Protein AF-A0AA35JRS9-F1 (afdb_monomer_lite)

Organism: NCBI:txid74358

Structure (mmCIF, N/CA/C/O backbone):
data_AF-A0AA35JRS9-F1
#
_entry.id   AF-A0AA35JRS9-F1
#
loop_
_atom_site.group_PDB
_atom_site.id
_atom_sit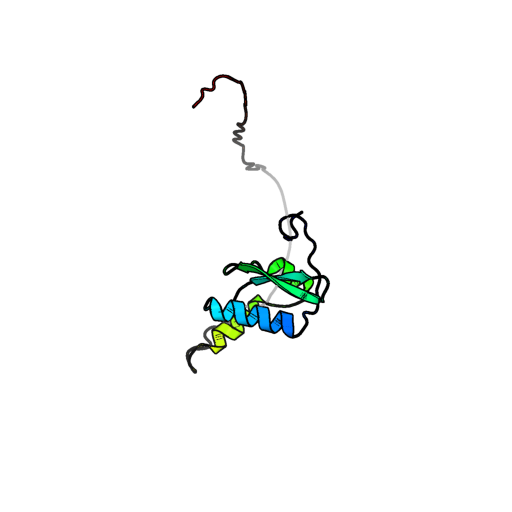e.type_symbol
_atom_site.label_atom_id
_atom_site.label_alt_id
_atom_site.label_comp_id
_atom_site.label_asym_id
_atom_site.label_entity_id
_atom_site.label_seq_id
_atom_site.pdbx_PDB_ins_code
_atom_site.Cartn_x
_atom_site.Cartn_y
_atom_site.Cartn_z
_atom_site.occupancy
_atom_site.B_iso_or_equiv
_atom_site.auth_seq_id
_atom_site.auth_comp_id
_atom_site.auth_asym_id
_atom_site.auth_atom_id
_atom_site.pdbx_PDB_model_num
ATOM 1 N N . MET A 1 1 ? 7.026 3.601 -20.997 1.00 63.78 1 MET A N 1
ATOM 2 C CA . MET A 1 1 ? 6.492 2.254 -20.682 1.00 63.78 1 MET A CA 1
ATOM 3 C C . MET A 1 1 ? 5.774 2.345 -19.337 1.00 63.78 1 MET A C 1
ATOM 5 O O . MET A 1 1 ? 6.240 3.114 -18.509 1.00 63.78 1 MET A O 1
ATOM 9 N N . ARG A 1 2 ? 4.640 1.657 -19.140 1.00 86.12 2 ARG A N 1
ATOM 10 C CA . ARG A 1 2 ? 3.899 1.630 -17.860 1.00 86.12 2 ARG A CA 1
ATOM 11 C C . ARG A 1 2 ? 4.145 0.294 -17.157 1.00 86.12 2 ARG A C 1
ATOM 13 O O . ARG A 1 2 ? 4.170 -0.725 -17.837 1.00 86.12 2 ARG A O 1
ATOM 20 N N . SER A 1 3 ? 4.323 0.303 -15.839 1.00 89.56 3 SER A N 1
ATOM 21 C CA . SER A 1 3 ? 4.646 -0.886 -15.031 1.00 89.56 3 SER A CA 1
ATOM 22 C C . SER A 1 3 ? 3.426 -1.558 -14.387 1.00 89.56 3 SER A C 1
ATOM 24 O O . SER A 1 3 ? 3.583 -2.558 -13.690 1.00 89.56 3 SER A O 1
ATOM 26 N N . ASN A 1 4 ? 2.210 -1.042 -14.599 1.00 90.75 4 ASN A N 1
ATOM 27 C CA . ASN A 1 4 ? 1.012 -1.567 -13.942 1.00 90.75 4 ASN A CA 1
ATOM 28 C C . ASN A 1 4 ? 0.782 -3.048 -14.289 1.00 90.75 4 ASN A C 1
ATOM 30 O O . ASN A 1 4 ? 0.809 -3.442 -15.458 1.00 90.75 4 ASN A O 1
ATOM 34 N N . CYS A 1 5 ? 0.459 -3.859 -13.279 1.00 91.19 5 CYS A N 1
ATOM 35 C CA . CYS A 1 5 ? 0.188 -5.287 -13.468 1.00 91.19 5 CYS A CA 1
ATOM 36 C C . CYS A 1 5 ? -1.021 -5.546 -14.384 1.00 91.19 5 CYS A C 1
ATOM 38 O O . CYS A 1 5 ? -1.013 -6.479 -15.180 1.00 91.19 5 CYS A O 1
ATOM 40 N N . SER A 1 6 ? -2.035 -4.675 -14.343 1.00 90.06 6 SER A N 1
ATOM 41 C CA . SER A 1 6 ? -3.210 -4.741 -15.227 1.00 90.06 6 SER A CA 1
ATOM 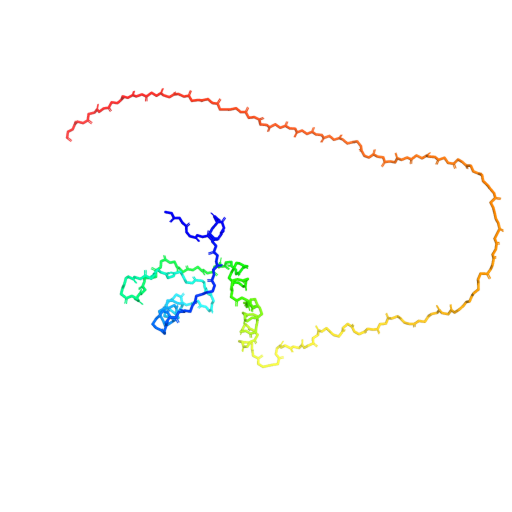42 C C . SER A 1 6 ? -2.880 -4.574 -16.715 1.00 90.06 6 SER A C 1
ATOM 44 O O . SER A 1 6 ? -3.702 -4.901 -17.564 1.00 90.06 6 SER A O 1
ATOM 46 N N . LEU A 1 7 ? -1.684 -4.079 -17.036 1.00 92.12 7 LEU A N 1
ATOM 47 C CA . LEU A 1 7 ? -1.205 -3.848 -18.398 1.00 92.12 7 LEU A CA 1
ATOM 48 C C . LEU A 1 7 ? -0.125 -4.853 -18.813 1.00 92.12 7 LEU A C 1
ATOM 50 O O . LEU A 1 7 ? 0.630 -4.592 -19.748 1.00 92.12 7 LEU A O 1
ATOM 54 N N . GLY A 1 8 ? -0.028 -5.980 -18.103 1.00 91.38 8 GLY A N 1
ATOM 55 C CA . GLY A 1 8 ? 0.973 -7.016 -18.353 1.00 91.38 8 GLY A CA 1
ATOM 56 C C . GLY A 1 8 ? 2.290 -6.821 -17.597 1.00 91.38 8 GLY A C 1
ATOM 57 O O . GLY A 1 8 ? 3.239 -7.559 -17.850 1.00 91.38 8 GLY A O 1
ATOM 58 N N . GLY A 1 9 ? 2.369 -5.861 -16.668 1.00 92.56 9 GLY A N 1
ATOM 59 C CA . GLY A 1 9 ? 3.475 -5.788 -15.712 1.00 92.56 9 GLY A CA 1
ATOM 60 C C . GLY A 1 9 ? 3.520 -7.026 -14.807 1.00 92.56 9 GLY A C 1
ATOM 61 O O . GLY A 1 9 ? 2.484 -7.600 -14.472 1.00 92.56 9 GLY A O 1
ATOM 62 N N . ILE A 1 10 ? 4.720 -7.435 -14.395 1.00 92.19 10 ILE A N 1
ATOM 63 C CA . ILE A 1 10 ? 4.923 -8.589 -13.511 1.00 92.19 10 ILE A CA 1
ATOM 64 C C . ILE A 1 10 ? 5.319 -8.075 -12.127 1.00 92.19 10 ILE A C 1
ATOM 66 O O . ILE A 1 10 ? 6.357 -7.433 -11.973 1.00 92.19 10 ILE A O 1
ATOM 70 N N . GLY A 1 11 ? 4.489 -8.359 -11.123 1.00 92.50 11 GLY A N 1
ATOM 71 C CA . GLY A 1 11 ? 4.784 -8.053 -9.725 1.00 92.50 11 GLY A CA 1
ATOM 72 C C . GLY A 1 11 ? 5.744 -9.075 -9.117 1.00 92.50 11 GLY A C 1
ATOM 73 O O . GLY A 1 11 ? 5.563 -10.279 -9.288 1.00 92.50 11 GLY A O 1
ATOM 74 N N . MET A 1 12 ? 6.746 -8.595 -8.384 1.00 94.00 12 MET A N 1
ATOM 75 C CA . MET A 1 12 ? 7.665 -9.417 -7.595 1.00 94.00 12 MET A CA 1
ATOM 76 C C . MET A 1 12 ? 7.847 -8.792 -6.214 1.00 94.00 12 MET A C 1
ATOM 78 O O . MET A 1 12 ? 7.824 -7.567 -6.082 1.00 94.00 12 MET A O 1
ATOM 82 N N . MET A 1 13 ? 8.055 -9.624 -5.192 1.00 94.44 13 MET A N 1
ATOM 83 C CA . MET A 1 13 ? 8.376 -9.136 -3.853 1.00 94.44 13 MET A CA 1
ATOM 84 C C . MET A 1 13 ? 9.704 -8.372 -3.875 1.00 94.44 13 MET A C 1
ATOM 86 O O . MET A 1 13 ? 10.723 -8.885 -4.336 1.00 94.44 13 MET A O 1
ATOM 90 N N . CYS A 1 14 ? 9.691 -7.156 -3.339 1.00 91.56 14 CYS A N 1
ATOM 91 C CA . CYS A 1 14 ? 10.872 -6.319 -3.180 1.00 91.56 14 CYS A CA 1
ATOM 92 C C . CYS A 1 14 ? 10.935 -5.802 -1.742 1.00 91.56 14 CYS A C 1
ATOM 94 O O . CYS A 1 14 ? 9.932 -5.350 -1.188 1.00 91.56 14 CYS A O 1
ATOM 96 N N . SER A 1 15 ? 12.113 -5.862 -1.124 1.00 91.62 15 SER A N 1
ATOM 97 C CA . SER A 1 15 ? 12.331 -5.279 0.198 1.00 91.62 15 SER A CA 1
ATOM 98 C C . SER A 1 15 ? 12.556 -3.771 0.084 1.00 91.62 15 SER A C 1
ATOM 100 O O . SER A 1 15 ? 13.540 -3.336 -0.513 1.00 91.62 15 SER A O 1
ATOM 102 N N . LEU A 1 16 ? 11.693 -2.970 0.709 1.00 93.06 16 LEU A N 1
ATOM 103 C CA . LEU A 1 16 ? 11.915 -1.529 0.854 1.00 93.06 16 LEU A CA 1
ATOM 104 C C . LEU A 1 16 ? 12.931 -1.236 1.964 1.00 93.06 16 LEU A C 1
ATOM 106 O O . LEU A 1 16 ? 12.888 -1.847 3.037 1.00 93.06 16 LEU A O 1
ATOM 110 N N . SER A 1 17 ? 13.806 -0.255 1.728 1.00 95.44 17 SER A N 1
ATOM 111 C CA . SER A 1 17 ? 14.642 0.320 2.785 1.00 95.44 17 SER A CA 1
ATOM 112 C C . SER A 1 17 ? 13.779 1.064 3.809 1.00 95.44 17 SER A C 1
ATOM 114 O O . SER A 1 17 ? 12.631 1.422 3.533 1.00 95.44 17 SER A O 1
ATOM 116 N N . GLU A 1 18 ? 14.331 1.333 4.993 1.00 96.06 18 GLU A N 1
ATOM 117 C CA . GLU A 1 18 ? 13.597 2.056 6.038 1.00 96.06 18 GLU A CA 1
ATOM 118 C C . GLU A 1 18 ? 13.147 3.444 5.566 1.00 96.06 18 GLU A C 1
ATOM 120 O O . GLU A 1 18 ? 12.012 3.842 5.803 1.00 96.06 18 GLU A O 1
ATOM 125 N N . GLN A 1 19 ? 13.988 4.138 4.793 1.00 96.00 19 GLN A N 1
ATOM 126 C CA . GLN A 1 19 ? 13.635 5.421 4.187 1.00 96.00 19 GLN A CA 1
ATOM 127 C C . GLN A 1 19 ? 12.391 5.310 3.292 1.00 96.00 19 GLN A C 1
ATOM 129 O O . GLN A 1 19 ? 11.504 6.155 3.377 1.00 96.00 19 GLN A O 1
ATOM 134 N N . GLY A 1 20 ? 12.311 4.273 2.450 1.00 96.75 20 GLY A N 1
ATOM 135 C CA . GLY A 1 20 ? 11.161 4.054 1.570 1.00 96.75 20 GLY A CA 1
ATOM 136 C C . GLY A 1 20 ? 9.878 3.752 2.347 1.00 96.75 20 GLY A C 1
ATOM 137 O O . GLY A 1 20 ? 8.824 4.302 2.034 1.00 96.75 20 GLY A O 1
ATOM 138 N N . LYS A 1 21 ? 9.972 2.940 3.409 1.00 97.06 21 LYS A N 1
ATOM 139 C CA . LYS A 1 21 ? 8.832 2.639 4.293 1.00 97.06 21 LYS A CA 1
ATOM 140 C C . LYS A 1 21 ? 8.313 3.891 4.995 1.00 97.06 21 LYS A C 1
ATOM 142 O O . LYS A 1 21 ? 7.115 4.159 4.955 1.00 97.06 21 LYS A O 1
ATOM 147 N N . GLN A 1 22 ? 9.211 4.670 5.600 1.00 97.88 22 GLN A N 1
ATOM 148 C CA . GLN A 1 22 ? 8.846 5.909 6.288 1.00 97.88 22 GLN A CA 1
ATOM 149 C C . GLN A 1 22 ? 8.229 6.922 5.325 1.00 97.88 22 GLN A C 1
ATOM 151 O O . GLN A 1 22 ? 7.236 7.554 5.670 1.00 97.88 22 GLN A O 1
ATOM 156 N N . LEU A 1 23 ? 8.755 7.029 4.100 1.00 97.88 23 LEU A N 1
ATOM 157 C CA . LEU A 1 23 ? 8.177 7.892 3.074 1.00 97.88 23 LEU A CA 1
ATOM 158 C C . LEU A 1 23 ? 6.735 7.483 2.735 1.00 97.88 23 LEU A C 1
ATOM 160 O O . LEU A 1 23 ? 5.858 8.342 2.712 1.00 97.88 23 LEU A O 1
ATOM 164 N N . ALA A 1 24 ? 6.467 6.190 2.529 1.00 97.69 24 ALA A N 1
ATOM 165 C CA . ALA A 1 24 ? 5.112 5.706 2.252 1.00 97.69 24 ALA A CA 1
ATOM 166 C C . ALA A 1 24 ? 4.136 6.002 3.408 1.00 97.69 24 ALA A C 1
ATOM 168 O O . ALA A 1 24 ? 3.040 6.507 3.169 1.00 97.69 24 ALA A O 1
ATOM 169 N N . ILE A 1 25 ? 4.562 5.773 4.657 1.00 97.69 25 ILE A N 1
ATOM 170 C CA . ILE A 1 25 ? 3.770 6.076 5.864 1.00 97.69 25 ILE A CA 1
ATOM 171 C C . ILE A 1 25 ? 3.520 7.588 6.004 1.00 97.69 25 ILE A C 1
ATOM 173 O O . ILE A 1 25 ? 2.435 8.024 6.382 1.00 97.69 25 ILE A O 1
ATOM 177 N N . GLN A 1 26 ? 4.513 8.424 5.701 1.00 98.12 26 GLN A N 1
ATOM 178 C CA . GLN A 1 26 ? 4.348 9.878 5.745 1.00 98.12 26 GLN A CA 1
ATOM 179 C C . GLN A 1 26 ? 3.317 10.357 4.727 1.00 98.12 26 GLN A C 1
ATOM 181 O O . GLN A 1 26 ? 2.475 11.186 5.067 1.00 98.12 26 GLN A O 1
ATOM 186 N N . VAL A 1 27 ? 3.349 9.817 3.507 1.00 98.25 27 VAL A N 1
ATOM 187 C CA . VAL A 1 27 ? 2.359 10.148 2.477 1.00 98.25 27 VAL A CA 1
ATOM 188 C C . VAL A 1 27 ? 0.955 9.751 2.932 1.00 98.25 27 VAL A C 1
ATOM 190 O O . VAL A 1 27 ? 0.058 10.590 2.866 1.00 98.25 27 VAL A O 1
ATOM 193 N N . SER A 1 28 ? 0.758 8.534 3.454 1.00 97.88 28 SER A N 1
ATOM 194 C CA . SER A 1 28 ? -0.565 8.100 3.932 1.00 97.88 28 SER A CA 1
ATOM 195 C C . SER A 1 28 ? -1.091 8.988 5.064 1.00 97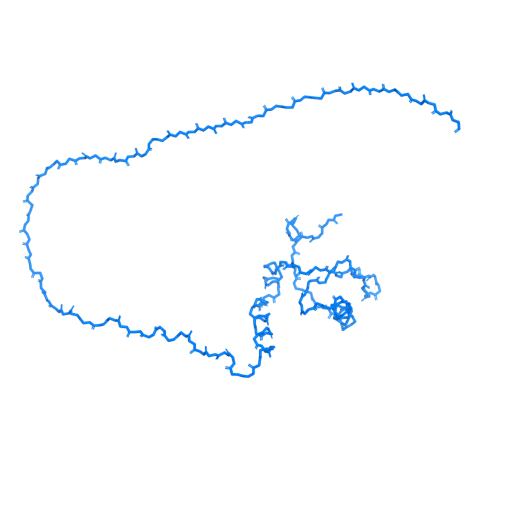.88 28 SER A C 1
ATOM 197 O O . SER A 1 28 ? -2.258 9.379 5.051 1.00 97.88 28 SER A O 1
ATOM 199 N N . ASN A 1 29 ? -0.218 9.388 5.995 1.00 97.44 29 ASN A N 1
ATOM 200 C CA . ASN A 1 29 ? -0.572 10.280 7.100 1.00 97.44 29 ASN A CA 1
ATOM 201 C C . ASN A 1 29 ? -0.947 11.689 6.624 1.00 97.44 29 ASN A C 1
ATOM 203 O O . ASN A 1 29 ? -1.924 12.256 7.107 1.00 97.44 29 ASN A O 1
ATOM 207 N N . ILE A 1 30 ? -0.194 12.257 5.673 1.00 97.81 30 ILE A N 1
ATOM 208 C CA . ILE A 1 30 ? -0.485 13.583 5.101 1.00 97.81 30 ILE A CA 1
ATOM 209 C C . ILE A 1 30 ? -1.843 13.581 4.393 1.00 97.81 30 ILE A C 1
ATOM 211 O O . ILE A 1 30 ? -2.581 14.562 4.474 1.00 97.81 30 ILE A O 1
ATOM 215 N N . LEU A 1 31 ? -2.177 12.482 3.714 1.00 97.31 31 LEU A N 1
ATOM 216 C CA . LEU A 1 31 ? -3.445 12.327 3.004 1.00 97.31 31 LEU A CA 1
ATOM 217 C C . LEU A 1 31 ? -4.616 11.933 3.921 1.00 97.31 31 LEU A C 1
ATOM 219 O O . LEU A 1 31 ? -5.760 11.957 3.473 1.00 97.31 31 LEU A O 1
ATOM 223 N N . GLY A 1 32 ? -4.355 11.591 5.187 1.00 96.88 32 GLY A N 1
ATOM 224 C CA . GLY A 1 32 ? -5.385 11.177 6.142 1.00 96.88 32 GLY A CA 1
ATOM 225 C C . GLY A 1 32 ? -6.035 9.841 5.779 1.00 96.88 32 GLY A C 1
ATOM 226 O O . GLY A 1 32 ? -7.248 9.696 5.905 1.00 96.88 32 GLY A O 1
ATOM 227 N N . MET A 1 33 ? -5.243 8.893 5.274 1.00 95.38 33 MET A N 1
ATOM 228 C CA . MET A 1 33 ? -5.728 7.603 4.786 1.00 95.38 33 MET A CA 1
ATOM 229 C C . MET A 1 33 ? -5.247 6.466 5.682 1.00 95.38 33 MET A C 1
ATOM 231 O O . MET A 1 33 ? -4.042 6.266 5.832 1.00 95.38 33 MET A O 1
ATOM 235 N N . ASP A 1 34 ? -6.184 5.672 6.198 1.00 93.69 34 ASP A N 1
ATOM 236 C CA . ASP A 1 34 ? -5.867 4.503 7.031 1.00 93.69 34 ASP A CA 1
ATOM 237 C C . ASP A 1 34 ? -5.328 3.314 6.211 1.00 93.69 34 ASP A C 1
ATOM 239 O O . ASP A 1 34 ? -4.609 2.460 6.726 1.00 93.69 34 ASP A O 1
ATOM 243 N N . GLY A 1 35 ? -5.650 3.263 4.913 1.00 92.94 35 GLY A N 1
ATOM 244 C CA . GLY A 1 35 ? -5.154 2.263 3.971 1.00 92.94 35 GLY A CA 1
ATOM 245 C C . GLY A 1 35 ? -5.094 2.820 2.549 1.00 92.94 35 GLY A C 1
ATOM 246 O O . GLY A 1 35 ? -6.055 3.419 2.068 1.00 92.94 35 GLY A O 1
ATOM 247 N N . CYS A 1 36 ? -3.951 2.650 1.882 1.00 95.88 36 CYS A N 1
ATOM 248 C CA . CYS A 1 36 ? -3.727 3.093 0.505 1.00 95.88 36 CYS A CA 1
ATOM 249 C C . CYS A 1 36 ? -2.553 2.351 -0.144 1.00 95.88 36 CYS A C 1
ATOM 251 O O . CYS A 1 36 ? -1.703 1.785 0.544 1.00 95.88 36 CYS A O 1
ATOM 253 N N . GLY A 1 37 ? -2.504 2.365 -1.476 1.00 96.12 37 GLY A N 1
ATOM 254 C CA . GLY A 1 37 ? -1.326 1.958 -2.242 1.00 96.12 37 GLY A CA 1
ATOM 255 C C . GLY A 1 37 ? -0.450 3.170 -2.538 1.00 96.12 37 GLY A C 1
ATOM 256 O O . GLY A 1 37 ? -0.961 4.161 -3.054 1.00 96.12 37 GLY A O 1
ATOM 257 N N . ILE A 1 38 ? 0.844 3.099 -2.217 1.00 97.19 38 ILE A N 1
ATOM 258 C CA . ILE A 1 38 ? 1.820 4.150 -2.531 1.00 97.19 38 ILE A CA 1
ATOM 259 C C . ILE A 1 38 ? 2.825 3.612 -3.544 1.00 97.19 38 ILE A C 1
ATOM 261 O O . ILE A 1 38 ? 3.594 2.699 -3.235 1.00 97.19 38 ILE A O 1
ATOM 265 N N . ASP A 1 39 ? 2.858 4.226 -4.723 1.00 95.75 39 ASP A N 1
ATOM 266 C CA . ASP A 1 39 ? 3.791 3.852 -5.779 1.00 95.75 39 ASP A CA 1
ATOM 267 C C . ASP A 1 39 ? 5.065 4.688 -5.654 1.00 95.75 39 ASP A C 1
ATOM 269 O O . ASP A 1 39 ? 5.051 5.921 -5.771 1.00 95.75 39 ASP A O 1
ATOM 273 N N . LEU A 1 40 ? 6.181 3.998 -5.420 1.00 96.38 40 LEU A N 1
ATOM 274 C CA . LEU A 1 40 ? 7.503 4.597 -5.288 1.00 96.38 40 LEU A CA 1
ATOM 275 C C . LEU A 1 40 ? 8.368 4.281 -6.510 1.00 96.38 40 LEU A C 1
ATOM 277 O O . LEU A 1 40 ? 8.474 3.126 -6.926 1.00 96.38 40 LEU A O 1
ATOM 281 N N . LEU A 1 41 ? 9.056 5.295 -7.034 1.00 95.12 41 LEU A N 1
ATOM 282 C CA . LEU A 1 41 ? 10.146 5.112 -7.993 1.00 95.12 41 LEU A CA 1
ATOM 283 C C . LEU A 1 41 ? 11.490 5.231 -7.283 1.00 95.12 41 LEU A C 1
ATOM 285 O O . LEU A 1 41 ? 11.760 6.223 -6.607 1.00 95.12 41 LEU A O 1
ATOM 289 N N . MET A 1 42 ? 12.338 4.222 -7.460 1.00 93.81 42 MET A N 1
ATOM 290 C CA . MET A 1 42 ? 13.705 4.215 -6.947 1.00 93.81 42 MET A CA 1
ATOM 291 C C . MET A 1 42 ? 14.620 5.042 -7.857 1.00 93.81 42 MET A C 1
ATOM 293 O O . MET A 1 42 ? 14.529 4.958 -9.082 1.00 93.81 42 MET A O 1
ATOM 297 N N . LYS A 1 43 ? 15.497 5.834 -7.248 1.00 93.31 43 LYS A N 1
ATOM 298 C CA . LYS A 1 43 ? 16.545 6.614 -7.913 1.00 93.31 43 LYS A CA 1
ATOM 299 C C . LYS A 1 43 ? 17.874 5.861 -7.922 1.00 93.31 43 LYS A C 1
ATOM 301 O O . LYS A 1 43 ? 18.065 4.905 -7.173 1.00 93.31 43 LYS A O 1
ATOM 306 N N . ASP A 1 44 ? 18.823 6.380 -8.696 1.00 94.19 44 ASP A N 1
ATOM 307 C CA . ASP A 1 44 ? 20.189 5.849 -8.791 1.00 94.19 44 ASP A CA 1
ATOM 308 C C . ASP A 1 44 ? 20.960 5.910 -7.459 1.00 94.19 44 ASP A C 1
ATOM 310 O O . ASP A 1 44 ? 21.871 5.120 -7.232 1.00 94.19 44 ASP A O 1
ATOM 314 N N . ASP A 1 45 ? 20.583 6.821 -6.556 1.00 93.06 45 ASP A N 1
ATOM 315 C CA . ASP A 1 45 ? 21.174 6.987 -5.220 1.00 93.06 45 ASP A CA 1
ATOM 316 C C . ASP A 1 45 ? 20.483 6.141 -4.131 1.00 93.06 45 ASP A C 1
ATOM 318 O O . ASP A 1 45 ? 20.683 6.381 -2.939 1.00 93.06 45 ASP A O 1
ATOM 322 N N . CYS A 1 46 ? 19.652 5.170 -4.526 1.00 87.75 46 CYS A N 1
ATOM 323 C CA . CYS A 1 46 ? 18.833 4.335 -3.640 1.00 87.75 46 CYS A CA 1
ATOM 324 C C . CYS A 1 46 ? 17.781 5.101 -2.809 1.00 87.75 46 CYS A C 1
ATOM 326 O O . CYS A 1 46 ? 17.197 4.523 -1.887 1.00 87.75 46 CYS A O 1
ATOM 328 N N . SER A 1 47 ? 17.508 6.373 -3.122 1.00 93.19 47 SER A N 1
ATOM 329 C CA . SER A 1 47 ? 16.377 7.116 -2.553 1.00 93.19 47 SER A CA 1
ATOM 330 C C . SER A 1 47 ? 15.123 6.992 -3.432 1.00 93.19 47 SER A C 1
ATOM 332 O O . SER A 1 47 ? 15.142 6.347 -4.481 1.00 93.19 47 SER A O 1
ATOM 334 N N . PHE A 1 48 ? 14.000 7.579 -3.004 1.00 97.00 48 PHE A N 1
ATOM 335 C CA . PHE A 1 48 ? 12.695 7.375 -3.645 1.00 97.00 48 PHE A CA 1
ATOM 336 C C . PHE A 1 48 ? 12.028 8.685 -4.080 1.00 97.00 48 PHE A C 1
ATOM 338 O O . PHE A 1 48 ? 12.213 9.735 -3.459 1.00 97.00 48 PHE A O 1
ATOM 345 N N . TYR A 1 49 ? 11.224 8.600 -5.140 1.00 96.44 49 TYR A N 1
ATOM 346 C CA . TYR A 1 49 ? 10.163 9.548 -5.477 1.00 96.44 49 TYR A CA 1
ATOM 347 C C . TYR A 1 49 ? 8.801 8.899 -5.234 1.00 96.44 49 TYR A C 1
ATOM 349 O O . TYR A 1 49 ? 8.627 7.713 -5.501 1.00 96.44 49 TYR A O 1
ATOM 357 N N . VAL A 1 50 ? 7.834 9.691 -4.776 1.00 97.12 50 VAL A N 1
ATOM 358 C CA . VAL A 1 50 ? 6.421 9.294 -4.727 1.00 97.12 50 VAL A CA 1
ATOM 359 C C . VAL A 1 50 ? 5.792 9.637 -6.071 1.00 97.12 50 VAL A C 1
ATOM 361 O O . VAL A 1 50 ? 5.944 10.768 -6.538 1.00 97.12 50 VAL A O 1
ATOM 364 N N . CYS A 1 51 ? 5.106 8.684 -6.694 1.00 95.12 51 CYS A N 1
ATOM 365 C CA . CYS A 1 51 ? 4.503 8.878 -8.016 1.00 95.12 51 CYS A CA 1
ATOM 366 C C . CYS A 1 51 ? 2.984 8.852 -7.992 1.00 95.12 51 CYS A C 1
ATOM 368 O O . CYS A 1 51 ? 2.353 9.630 -8.703 1.00 95.12 51 CYS A O 1
ATOM 370 N N . GLU A 1 52 ? 2.408 7.995 -7.159 1.00 95.75 52 GLU A N 1
ATOM 371 C CA . GLU A 1 52 ? 0.966 7.876 -6.994 1.00 95.75 52 GLU A CA 1
ATOM 372 C C . GLU A 1 52 ? 0.648 7.505 -5.543 1.00 95.75 52 GLU A C 1
ATOM 374 O O . GLU A 1 52 ? 1.422 6.809 -4.880 1.00 95.75 52 GLU A O 1
ATOM 379 N N . ALA A 1 53 ? -0.502 7.971 -5.063 1.00 96.81 53 ALA A N 1
ATOM 380 C CA . ALA A 1 53 ? -1.150 7.474 -3.861 1.00 96.81 53 ALA A CA 1
ATOM 381 C C . ALA A 1 53 ? -2.598 7.122 -4.218 1.00 96.81 53 ALA A C 1
ATOM 383 O O . ALA A 1 53 ? -3.342 7.976 -4.704 1.00 96.81 53 ALA A O 1
ATOM 384 N N . ASN A 1 54 ? -2.990 5.868 -4.002 1.00 95.19 54 ASN A N 1
ATOM 385 C CA . ASN A 1 54 ? -4.271 5.335 -4.447 1.00 95.19 54 ASN A CA 1
ATOM 386 C C . ASN A 1 54 ? -5.116 4.835 -3.267 1.00 95.19 54 ASN A C 1
ATOM 388 O O . ASN A 1 54 ? -4.737 3.903 -2.557 1.00 95.19 54 ASN A O 1
ATOM 392 N N . ALA A 1 55 ? -6.288 5.449 -3.087 1.00 93.44 55 ALA A N 1
ATOM 393 C CA . ALA A 1 55 ? -7.267 5.093 -2.055 1.00 93.44 55 ALA A CA 1
ATOM 394 C C . ALA A 1 55 ? -8.008 3.787 -2.326 1.00 93.44 55 ALA A C 1
ATOM 396 O O . ALA A 1 55 ? -8.476 3.134 -1.400 1.00 93.44 55 ALA A O 1
ATOM 397 N N . ASN A 1 56 ? -8.124 3.417 -3.596 1.00 92.31 56 ASN A N 1
ATOM 398 C CA . ASN A 1 56 ? -8.835 2.236 -4.051 1.00 92.31 56 ASN A CA 1
ATOM 399 C C . ASN A 1 56 ? -7.870 1.320 -4.808 1.00 92.31 56 ASN A C 1
ATOM 401 O O . ASN A 1 56 ? -8.037 1.023 -5.993 1.00 92.31 56 ASN A O 1
ATOM 405 N N . VAL A 1 57 ? -6.803 0.935 -4.116 1.00 91.88 57 VAL A N 1
ATOM 406 C CA . VAL A 1 57 ? -5.773 0.055 -4.657 1.00 91.88 57 VAL A CA 1
ATOM 407 C C . VAL A 1 57 ? -6.295 -1.385 -4.760 1.00 91.88 57 VAL A C 1
ATOM 409 O O . VAL A 1 57 ? -6.988 -1.892 -3.880 1.00 91.88 57 VAL A O 1
ATOM 412 N N . GLY A 1 58 ? -5.955 -2.061 -5.857 1.00 91.75 58 GLY A N 1
ATOM 413 C CA . GLY A 1 58 ? -6.221 -3.487 -6.026 1.00 91.75 58 GLY A CA 1
ATOM 414 C C . GLY A 1 58 ? -5.079 -4.337 -5.469 1.00 91.75 58 GLY A C 1
ATOM 415 O O . GLY A 1 58 ? -3.937 -4.183 -5.894 1.00 91.75 58 GLY A O 1
ATOM 416 N N . PHE A 1 59 ? -5.385 -5.282 -4.577 1.00 91.50 59 PHE A N 1
ATOM 417 C CA . PHE A 1 59 ? -4.364 -6.078 -3.879 1.00 91.50 59 PHE A CA 1
ATOM 418 C C . PHE A 1 59 ? -4.043 -7.435 -4.521 1.00 91.50 59 PHE A C 1
ATOM 420 O O . PHE A 1 59 ? -3.015 -8.017 -4.217 1.00 91.50 59 PHE A O 1
ATOM 427 N N . ILE A 1 60 ? -4.839 -7.932 -5.477 1.00 92.50 60 ILE A N 1
ATOM 428 C CA . ILE A 1 60 ? -4.707 -9.309 -6.011 1.00 92.50 60 ILE A CA 1
ATOM 429 C C . ILE A 1 60 ? -3.286 -9.640 -6.498 1.00 92.50 60 ILE A C 1
ATOM 431 O O . ILE A 1 60 ? -2.776 -10.731 -6.245 1.00 92.50 60 ILE A O 1
ATOM 435 N N . ALA A 1 61 ? -2.657 -8.731 -7.246 1.00 93.00 61 ALA A N 1
ATOM 436 C CA . ALA A 1 61 ? -1.298 -8.944 -7.742 1.00 93.00 61 ALA A CA 1
ATOM 437 C C . ALA A 1 61 ? -0.256 -8.830 -6.617 1.00 93.00 61 ALA A C 1
ATOM 439 O O . ALA A 1 61 ? 0.723 -9.573 -6.615 1.00 93.00 61 ALA A O 1
ATOM 440 N N . PHE A 1 62 ? -0.491 -7.937 -5.655 1.00 93.56 62 PHE A N 1
ATOM 441 C CA . PHE A 1 62 ? 0.376 -7.712 -4.504 1.00 93.56 62 PHE A CA 1
ATOM 442 C C . PHE A 1 62 ? 0.358 -8.908 -3.542 1.00 93.56 62 PHE A C 1
ATOM 444 O O . PHE A 1 62 ? 1.419 -9.432 -3.217 1.00 93.56 62 PHE A O 1
ATOM 451 N N . ASP A 1 63 ? -0.826 -9.404 -3.177 1.00 94.62 63 ASP A N 1
ATOM 452 C CA . ASP A 1 63 ? -1.031 -10.575 -2.314 1.00 94.62 63 ASP A CA 1
ATOM 453 C C . ASP A 1 63 ? -0.288 -11.795 -2.851 1.00 94.62 63 ASP A C 1
ATOM 455 O O . ASP A 1 63 ? 0.422 -12.477 -2.117 1.00 94.62 63 ASP A O 1
ATOM 459 N N . LYS A 1 64 ? -0.387 -12.034 -4.165 1.00 93.94 64 LYS A N 1
ATOM 460 C CA . LYS A 1 64 ? 0.317 -13.133 -4.836 1.00 93.94 64 LYS A CA 1
ATOM 461 C C . LYS A 1 64 ? 1.828 -12.930 -4.859 1.00 93.94 64 LYS A C 1
ATOM 463 O O . LYS A 1 64 ? 2.563 -13.880 -4.612 1.00 93.94 64 LYS A O 1
ATOM 468 N N . ALA A 1 65 ? 2.292 -11.720 -5.173 1.00 95.19 65 ALA A N 1
ATOM 469 C CA . ALA A 1 65 ? 3.719 -11.425 -5.265 1.00 95.19 65 ALA A CA 1
ATOM 470 C C . ALA A 1 65 ? 4.414 -11.502 -3.898 1.00 95.19 65 ALA A C 1
ATOM 472 O O . ALA A 1 65 ? 5.538 -11.991 -3.816 1.00 95.19 65 ALA A O 1
ATOM 473 N N . CYS A 1 66 ? 3.743 -11.041 -2.841 1.00 94.19 66 CYS A N 1
ATOM 474 C CA . CYS A 1 66 ? 4.263 -10.983 -1.475 1.00 94.19 66 CYS A CA 1
ATOM 475 C C . CYS A 1 66 ? 3.872 -12.198 -0.617 1.00 94.19 66 CYS A C 1
ATOM 477 O O . CYS A 1 66 ? 4.349 -12.313 0.509 1.00 94.19 66 CYS A O 1
ATOM 479 N N . ASN A 1 67 ? 3.013 -13.087 -1.128 1.00 95.38 67 ASN A N 1
ATOM 480 C CA . ASN A 1 67 ? 2.410 -14.197 -0.389 1.00 95.38 67 ASN A CA 1
ATOM 481 C C . ASN A 1 67 ? 1.777 -13.738 0.942 1.00 95.38 67 ASN A C 1
ATOM 483 O O . ASN A 1 67 ? 2.095 -14.258 2.014 1.00 95.38 67 ASN A O 1
ATOM 487 N N . LEU A 1 68 ? 0.913 -12.722 0.859 1.00 94.44 68 LEU A N 1
ATOM 488 C CA . LEU A 1 68 ? 0.292 -12.050 2.001 1.00 94.44 68 LEU A CA 1
ATOM 489 C C . LEU A 1 68 ? -1.235 -12.031 1.863 1.00 94.44 68 LEU A C 1
ATOM 491 O O . LEU A 1 68 ? -1.747 -11.844 0.765 1.00 94.44 68 LEU A O 1
ATOM 495 N N . ASP A 1 69 ? -1.948 -12.174 2.980 1.00 95.31 69 ASP A N 1
ATOM 496 C CA . ASP A 1 69 ? -3.394 -11.938 3.064 1.00 95.31 69 ASP A CA 1
ATOM 497 C C . ASP A 1 69 ? -3.656 -10.482 3.476 1.00 95.31 69 ASP A C 1
ATOM 499 O O . ASP A 1 69 ? -3.855 -10.171 4.654 1.00 95.31 69 ASP A O 1
ATOM 503 N N . VAL A 1 70 ? -3.590 -9.557 2.512 1.00 95.12 70 VAL A N 1
ATOM 504 C CA . VAL A 1 70 ? -3.794 -8.126 2.799 1.00 95.12 70 VAL A CA 1
ATOM 505 C C . VAL A 1 70 ? -5.234 -7.848 3.217 1.00 95.12 70 VAL A C 1
ATOM 507 O O . VAL A 1 70 ? -5.464 -7.017 4.095 1.00 95.12 70 VAL A O 1
ATOM 510 N N . ALA A 1 71 ? -6.205 -8.561 2.643 1.00 94.12 71 ALA A N 1
ATOM 511 C CA . ALA A 1 71 ? -7.608 -8.418 3.016 1.00 94.12 71 ALA A CA 1
ATOM 512 C C . ALA A 1 71 ? -7.840 -8.777 4.492 1.00 94.12 71 ALA A C 1
ATOM 514 O O . ALA A 1 71 ? -8.492 -8.011 5.205 1.00 94.12 71 ALA A O 1
ATOM 515 N N . GLY A 1 72 ? -7.268 -9.891 4.960 1.00 96.06 72 GLY A N 1
ATOM 516 C CA . GLY A 1 72 ? -7.295 -10.292 6.367 1.00 96.06 72 GLY A CA 1
ATOM 517 C C . GLY A 1 72 ? -6.654 -9.248 7.281 1.00 96.06 72 GLY A C 1
ATOM 518 O O . GLY A 1 72 ? -7.266 -8.842 8.264 1.00 96.06 72 GLY A O 1
ATOM 519 N N . ILE A 1 73 ? -5.484 -8.720 6.908 1.00 95.88 73 ILE A N 1
ATOM 520 C CA . ILE A 1 73 ? -4.790 -7.671 7.679 1.00 95.88 73 ILE A CA 1
ATOM 521 C C . ILE A 1 73 ? -5.642 -6.403 7.806 1.00 95.88 73 ILE A C 1
ATOM 523 O O . ILE A 1 73 ? -5.751 -5.835 8.893 1.00 95.88 73 ILE A O 1
ATOM 527 N N . ILE A 1 74 ? -6.261 -5.953 6.711 1.00 94.88 74 ILE A N 1
ATOM 528 C CA . ILE A 1 74 ? -7.142 -4.778 6.724 1.00 94.88 74 ILE A CA 1
ATOM 529 C C . ILE A 1 74 ? -8.386 -5.052 7.578 1.00 94.88 74 ILE A C 1
ATOM 531 O O . ILE A 1 74 ? -8.803 -4.181 8.342 1.00 94.88 74 ILE A O 1
ATOM 535 N N . ALA A 1 75 ? -8.973 -6.248 7.481 1.00 95.00 75 ALA A N 1
ATOM 536 C CA . ALA A 1 75 ? -10.129 -6.637 8.285 1.00 95.00 75 ALA A CA 1
ATOM 537 C C . ALA A 1 75 ? -9.798 -6.670 9.787 1.00 95.00 75 ALA A C 1
ATOM 539 O O . ALA A 1 75 ? -10.561 -6.127 10.589 1.00 95.00 75 ALA A O 1
ATOM 540 N N . ASP A 1 76 ? -8.650 -7.237 10.160 1.00 95.88 76 ASP A N 1
ATOM 541 C CA . ASP A 1 76 ? -8.157 -7.275 11.538 1.00 95.88 76 ASP A CA 1
ATOM 542 C C . ASP A 1 76 ? -7.882 -5.866 12.070 1.00 95.88 76 ASP A C 1
ATOM 544 O O . ASP A 1 76 ? -8.288 -5.524 13.186 1.00 95.88 76 ASP A O 1
ATOM 548 N N . TYR A 1 77 ? -7.258 -5.013 11.254 1.00 95.44 77 TYR A N 1
ATOM 549 C CA . TYR A 1 77 ? -7.053 -3.609 11.590 1.00 95.44 77 TYR A CA 1
ATOM 550 C C . TYR A 1 77 ? -8.390 -2.895 11.822 1.00 95.44 77 TYR A C 1
ATOM 552 O O . TYR A 1 77 ? -8.590 -2.305 12.884 1.00 95.44 77 TYR A O 1
ATOM 560 N N . ALA A 1 78 ? -9.349 -3.016 10.902 1.00 94.62 78 ALA A N 1
ATOM 561 C CA . ALA A 1 78 ? -10.670 -2.410 11.047 1.00 94.62 78 ALA A CA 1
ATOM 562 C C . ALA A 1 78 ? -11.417 -2.926 12.290 1.00 94.62 78 ALA A C 1
ATOM 564 O O . ALA A 1 78 ? -12.043 -2.145 13.009 1.00 94.62 78 ALA A O 1
ATOM 565 N N . ALA A 1 79 ? -11.319 -4.225 12.588 1.00 93.69 79 ALA A N 1
ATOM 566 C CA . ALA A 1 79 ? -11.889 -4.816 13.795 1.00 93.69 79 ALA A CA 1
ATOM 567 C C . ALA A 1 79 ? -11.241 -4.256 15.071 1.00 93.69 79 ALA A C 1
ATOM 569 O O . ALA A 1 79 ? -11.941 -4.043 16.063 1.00 93.69 79 ALA A O 1
ATOM 570 N N . SER A 1 80 ? -9.936 -3.969 15.041 1.00 93.88 80 SER A N 1
ATOM 571 C CA . SER A 1 80 ? -9.206 -3.385 16.174 1.00 93.88 80 SER A CA 1
ATOM 572 C C . SER A 1 80 ? -9.629 -1.949 16.508 1.00 93.88 80 SER A C 1
ATOM 574 O O . SER A 1 80 ? -9.517 -1.531 17.659 1.00 93.88 80 SER A O 1
ATOM 576 N N . LEU A 1 81 ? -10.170 -1.209 15.532 1.00 93.56 81 LEU A N 1
ATOM 577 C CA . LEU A 1 81 ? -10.699 0.145 15.731 1.00 93.56 81 LEU A CA 1
ATOM 578 C C . LEU A 1 81 ? -12.072 0.156 16.425 1.00 93.56 81 LEU A C 1
ATOM 580 O O . LEU A 1 81 ? -12.559 1.213 16.834 1.00 93.56 81 LEU A O 1
ATOM 584 N N . LEU A 1 82 ? -12.729 -1.002 16.552 1.00 91.56 82 LEU A N 1
ATOM 585 C CA . LEU A 1 82 ? -14.036 -1.094 17.189 1.00 91.56 82 LEU A CA 1
ATOM 586 C C . LEU A 1 82 ? -13.917 -1.020 18.719 1.00 91.56 82 LEU A C 1
ATOM 588 O O . LEU A 1 82 ? -13.033 -1.640 19.310 1.00 91.56 82 LEU A O 1
ATOM 592 N N . PRO A 1 83 ? -14.863 -0.347 19.400 1.00 86.19 83 PRO A N 1
ATOM 593 C CA . PRO A 1 83 ? -14.924 -0.376 20.853 1.00 86.19 83 PRO A CA 1
ATOM 594 C C . PRO A 1 83 ? -15.058 -1.811 21.393 1.00 86.19 83 PRO A C 1
ATOM 596 O O . PRO A 1 83 ? -15.779 -2.628 20.797 1.00 86.19 83 PRO A O 1
ATOM 599 N N . PRO A 1 84 ? -14.449 -2.114 22.555 1.00 80.19 84 PRO A N 1
ATOM 600 C CA . PRO A 1 84 ? -14.606 -3.405 23.214 1.00 80.19 84 PRO A CA 1
ATOM 601 C C . PRO A 1 84 ? -16.086 -3.780 23.381 1.00 80.19 84 PRO A C 1
ATOM 603 O O . PRO A 1 84 ? -16.906 -2.961 23.791 1.00 80.19 84 PRO A O 1
ATOM 606 N N . GLY A 1 85 ? -16.437 -5.030 23.061 1.00 72.12 85 GLY A N 1
ATOM 607 C CA . GLY A 1 85 ? -17.791 -5.569 23.256 1.00 72.12 85 GLY A CA 1
ATOM 608 C C . GLY A 1 85 ? -18.762 -5.411 22.078 1.00 72.12 85 GLY A C 1
ATOM 609 O O . GLY A 1 85 ? -19.901 -5.863 22.181 1.00 72.12 85 GLY A O 1
ATOM 610 N N . ARG A 1 86 ? -18.339 -4.829 20.944 1.00 62.66 86 ARG A N 1
ATOM 611 C CA . ARG A 1 86 ? -19.205 -4.678 19.754 1.00 62.66 86 ARG A CA 1
ATOM 612 C C . ARG A 1 86 ? -19.188 -5.882 18.801 1.00 62.66 86 ARG A C 1
ATOM 614 O O . ARG A 1 86 ? -20.131 -6.067 18.035 1.00 62.66 86 ARG A O 1
ATOM 621 N N . LEU A 1 87 ? -18.177 -6.748 18.893 1.00 60.53 87 LEU A N 1
ATOM 622 C CA . LEU A 1 87 ? -18.143 -8.041 18.203 1.00 60.53 87 LEU A CA 1
ATOM 623 C C . LEU A 1 87 ? -18.908 -9.086 19.021 1.00 60.53 87 LEU A C 1
ATOM 625 O O . LEU A 1 87 ? -18.327 -9.985 19.630 1.00 60.53 87 LEU A O 1
ATOM 629 N N . THR A 1 88 ? -20.237 -8.974 19.068 1.00 59.78 88 THR A N 1
ATOM 630 C CA . THR A 1 88 ? -21.034 -10.119 19.521 1.00 59.78 88 THR A CA 1
ATOM 631 C C . THR A 1 88 ? -20.860 -11.227 18.488 1.00 59.78 88 THR A C 1
ATOM 633 O O . THR A 1 88 ? -21.293 -11.104 17.345 1.00 59.78 88 THR A O 1
ATOM 636 N N . ARG A 1 89 ? -20.176 -12.309 18.874 1.00 61.56 89 ARG A N 1
ATOM 637 C CA . ARG A 1 89 ? -20.136 -13.561 18.115 1.00 61.56 89 ARG A CA 1
ATOM 638 C C . ARG A 1 89 ? -21.577 -14.051 17.952 1.00 61.56 89 ARG A C 1
ATOM 640 O O . ARG A 1 89 ? -22.095 -14.782 18.790 1.00 61.56 89 ARG A O 1
ATOM 647 N N . ARG A 1 90 ? -22.233 -13.663 16.866 1.00 65.69 90 ARG A N 1
ATOM 648 C CA . ARG A 1 90 ? -23.418 -14.342 16.352 1.00 65.69 90 ARG A CA 1
ATOM 649 C C . ARG A 1 90 ? -23.072 -14.881 14.982 1.00 65.69 90 ARG A C 1
ATOM 651 O O . ARG A 1 90 ? -23.173 -14.164 14.003 1.00 65.69 90 ARG A O 1
ATOM 658 N N . MET A 1 91 ? -22.643 -16.139 14.974 1.00 47.91 91 MET A N 1
ATOM 659 C CA . MET A 1 91 ? -23.218 -17.216 14.164 1.00 47.91 91 MET A CA 1
ATOM 660 C C . MET A 1 91 ? -22.686 -18.537 14.725 1.00 47.91 91 MET A C 1
ATOM 662 O O . MET A 1 91 ? -21.653 -19.052 14.314 1.00 47.91 91 MET A O 1
ATOM 666 N N . SER A 1 92 ? -23.396 -19.066 15.723 1.00 53.81 92 SER A N 1
ATOM 667 C CA . SER A 1 92 ? -23.452 -20.512 15.902 1.00 53.81 92 SER A CA 1
ATOM 668 C C . SER A 1 92 ? -24.458 -21.013 14.871 1.00 53.81 92 SER A C 1
ATOM 670 O O . SER A 1 92 ? -25.660 -20.857 15.066 1.00 53.81 92 SER A O 1
ATOM 672 N N . LEU A 1 93 ? -23.977 -21.547 13.752 1.00 56.00 93 LEU A N 1
ATOM 673 C CA . LEU A 1 93 ? -24.774 -22.441 12.913 1.00 56.00 93 LEU A CA 1
ATOM 674 C C . LEU A 1 93 ? -24.433 -23.878 13.323 1.00 56.00 93 LEU A C 1
ATOM 676 O O . LEU A 1 93 ? -23.868 -24.642 12.548 1.00 56.00 93 LEU A O 1
ATOM 680 N N . LEU A 1 94 ? -24.698 -24.231 14.583 1.00 48.22 94 LEU A N 1
ATOM 681 C CA . LEU A 1 94 ? -24.615 -25.618 15.029 1.00 48.22 94 LEU A CA 1
ATOM 682 C C . LEU A 1 94 ? -25.948 -26.327 14.768 1.00 48.22 94 LEU A C 1
ATOM 684 O O . LEU A 1 94 ? -26.971 -26.018 15.370 1.00 48.22 94 LEU A O 1
ATOM 688 N N . SER A 1 95 ? -25.855 -27.309 13.871 1.00 53.38 95 SER A N 1
ATOM 689 C CA . SER A 1 95 ? -26.365 -28.673 14.038 1.00 53.38 95 SER A CA 1
ATOM 690 C C . SER A 1 95 ? -27.846 -28.866 14.371 1.00 53.38 95 SER A C 1
ATOM 692 O O . SER A 1 95 ? -28.192 -28.999 15.540 1.00 53.38 95 SER A O 1
ATOM 694 N N . VAL A 1 96 ? -28.679 -29.102 13.354 1.00 49.38 96 VAL A N 1
ATOM 695 C CA . VAL A 1 96 ? -29.761 -30.100 13.436 1.00 49.38 96 VAL A CA 1
ATOM 696 C C . VAL A 1 96 ? -29.986 -30.683 12.040 1.00 49.38 96 VAL A C 1
ATOM 698 O O . VAL A 1 96 ? -30.428 -29.979 11.143 1.00 49.38 96 VAL A O 1
ATOM 701 N N . VAL A 1 97 ? -29.646 -31.957 11.853 1.00 41.47 97 VAL A N 1
ATOM 702 C CA . VAL A 1 97 ? -30.584 -33.026 11.469 1.00 41.47 97 VAL A CA 1
ATOM 703 C C . VAL A 1 97 ? -29.811 -34.335 11.617 1.00 41.47 97 VAL A C 1
ATOM 705 O O . VAL A 1 97 ? -28.908 -34.660 10.852 1.00 41.47 97 VAL A O 1
ATOM 708 N N . SER A 1 98 ? -30.157 -35.075 12.662 1.00 46.69 98 SER A N 1
ATOM 709 C CA . SER A 1 98 ? -29.936 -36.510 12.740 1.00 46.69 98 SER A CA 1
ATOM 710 C C . SER A 1 98 ? -31.270 -37.140 13.111 1.00 46.69 98 SER A C 1
ATOM 712 O O . SER A 1 98 ? -31.893 -36.706 14.079 1.00 46.69 98 SER A O 1
ATOM 714 N N . THR A 1 99 ? -31.644 -38.157 12.331 1.00 43.62 99 THR A N 1
ATOM 715 C CA . THR A 1 99 ? -32.438 -39.366 12.641 1.00 43.62 99 THR A CA 1
ATOM 716 C C . THR A 1 99 ? -33.652 -39.613 11.738 1.00 43.62 99 THR A C 1
ATOM 718 O O . THR A 1 99 ? -34.673 -38.945 11.837 1.00 43.62 99 THR A O 1
ATOM 721 N N . ALA A 1 100 ? -33.515 -40.630 10.881 1.00 40.41 100 ALA A N 1
ATOM 722 C CA . ALA A 1 100 ? -34.424 -41.775 10.700 1.00 40.41 100 ALA A CA 1
ATOM 723 C C . ALA A 1 100 ? -33.729 -42.713 9.682 1.00 40.41 100 ALA A C 1
ATOM 725 O O . ALA A 1 100 ? -33.464 -42.296 8.563 1.00 40.41 100 ALA A O 1
ATOM 726 N N . SER A 1 101 ? -33.112 -43.816 10.110 1.00 40.62 101 SER A N 1
ATOM 727 C CA . SER A 1 101 ? -33.693 -45.136 10.419 1.00 40.62 101 SER A CA 1
ATOM 728 C C . SER A 1 101 ? -33.559 -46.091 9.223 1.00 40.62 101 SER A C 1
ATOM 730 O O . SER A 1 101 ? -33.939 -45.760 8.106 1.00 40.62 101 SER A O 1
ATOM 732 N N . GLU A 1 102 ? -32.982 -47.260 9.506 1.00 43.19 102 GLU A N 1
ATOM 733 C CA . GLU A 1 102 ? -32.872 -48.483 8.688 1.00 43.19 102 GLU A CA 1
ATOM 734 C C . GLU A 1 102 ? -34.272 -48.892 8.134 1.00 43.19 102 GLU A C 1
ATOM 736 O O . GLU A 1 102 ? -35.278 -48.431 8.672 1.00 43.19 102 GLU A O 1
ATOM 741 N N . THR A 1 103 ? -34.498 -49.701 7.086 1.00 32.16 103 THR A N 1
ATOM 742 C CA . THR A 1 103 ? -33.826 -50.924 6.607 1.00 32.16 103 THR A CA 1
ATOM 743 C C . THR A 1 103 ? -34.460 -51.360 5.255 1.00 32.16 103 THR A C 1
ATOM 745 O O . THR A 1 103 ? -35.642 -51.110 5.028 1.00 32.16 103 THR A O 1
ATOM 748 N N . SER A 1 104 ? -33.723 -52.155 4.460 1.00 35.22 104 SER A N 1
ATOM 749 C CA . SER A 1 104 ? -34.176 -53.219 3.514 1.00 35.22 104 SER A CA 1
ATOM 750 C C . SER A 1 104 ? -34.844 -52.903 2.151 1.00 35.22 104 SER A C 1
ATOM 752 O O . SER A 1 104 ? -35.995 -52.495 2.071 1.00 35.22 104 SER A O 1
ATOM 754 N N . GLU A 1 105 ? -34.128 -53.284 1.081 1.00 42.84 105 GLU A N 1
ATOM 755 C CA . GLU A 1 105 ? -34.617 -53.744 -0.244 1.00 42.84 105 GLU A CA 1
ATOM 756 C C . GLU A 1 105 ? -35.323 -55.124 -0.124 1.00 42.84 105 GLU A C 1
ATOM 758 O O . GLU A 1 105 ? -34.986 -55.861 0.815 1.00 42.84 105 GLU A O 1
ATOM 763 N N . PRO A 1 106 ? -36.260 -55.525 -1.026 1.00 44.00 106 PRO A N 1
ATOM 764 C CA . PRO A 1 106 ? -35.852 -56.268 -2.241 1.00 44.00 106 PRO A CA 1
ATOM 765 C C . PRO A 1 106 ? -36.736 -56.160 -3.527 1.00 44.00 106 PRO A C 1
ATOM 767 O O . PRO A 1 106 ? -37.956 -56.067 -3.470 1.00 44.00 106 PRO A O 1
ATOM 770 N N . GLU A 1 107 ? -36.041 -56.317 -4.667 1.00 33.78 107 GLU A N 1
ATOM 771 C CA . GLU A 1 107 ? -36.321 -57.049 -5.937 1.00 33.78 107 GLU A CA 1
ATOM 772 C C . GLU A 1 107 ? -37.422 -56.703 -6.987 1.00 33.78 107 GLU A C 1
ATOM 774 O O . GLU A 1 107 ? -38.616 -56.767 -6.725 1.00 33.78 107 GLU A O 1
ATOM 779 N N . LEU A 1 108 ? -36.919 -56.552 -8.241 1.00 32.25 108 LEU A N 1
ATOM 780 C CA . LEU A 1 108 ? -37.301 -57.148 -9.558 1.00 32.25 108 LEU A CA 1
ATOM 781 C C . LEU A 1 108 ? -38.740 -56.955 -10.114 1.00 32.25 108 LEU A C 1
ATOM 783 O O . LEU A 1 108 ? -39.711 -57.301 -9.462 1.00 32.25 108 LEU A O 1
ATOM 787 N N . GLY A 1 109 ? -39.023 -56.521 -11.355 1.00 30.91 109 GLY A N 1
ATOM 788 C CA . GLY A 1 109 ? -38.275 -56.343 -12.613 1.00 30.91 109 GLY A CA 1
ATOM 789 C C . GLY A 1 109 ? -39.145 -55.627 -13.699 1.00 30.91 109 GLY A C 1
ATOM 790 O O . GLY A 1 109 ? -40.189 -55.075 -13.356 1.00 30.91 109 GLY A O 1
ATOM 791 N N . PRO A 1 110 ? -38.731 -55.586 -14.990 1.00 48.78 110 PRO A N 1
ATOM 792 C CA . PRO A 1 110 ? -39.236 -54.681 -16.060 1.00 48.78 110 PRO A CA 1
ATOM 793 C C . PRO A 1 110 ? -40.383 -55.325 -16.902 1.00 48.78 110 PRO A C 1
ATOM 795 O O . PRO A 1 110 ? -40.547 -56.540 -16.767 1.00 48.78 110 PRO A O 1
ATOM 798 N N . PRO A 1 111 ? -41.169 -54.630 -17.786 1.00 45.06 111 PRO A N 1
ATOM 799 C CA . PRO A 1 111 ? -40.645 -53.931 -18.980 1.00 45.06 111 PRO A CA 1
ATOM 800 C C . PRO A 1 111 ? -41.457 -52.754 -19.603 1.00 45.06 111 PRO A C 1
ATOM 802 O O . PRO A 1 111 ? -42.612 -52.493 -19.298 1.00 45.06 111 PRO A O 1
ATOM 805 N N . ALA A 1 112 ? -40.802 -52.144 -20.601 1.00 34.59 112 ALA A N 1
ATOM 806 C CA . ALA A 1 112 ? -41.338 -51.635 -21.873 1.00 34.59 112 ALA A CA 1
ATOM 807 C C . ALA A 1 112 ? -42.120 -50.298 -21.962 1.00 34.59 112 ALA A C 1
ATOM 809 O O . ALA A 1 112 ? -43.331 -50.223 -21.800 1.00 34.59 112 ALA A O 1
ATOM 810 N N . SER A 1 113 ? -41.406 -49.351 -22.585 1.00 35.97 113 SER A N 1
ATOM 811 C CA . SER A 1 113 ? -41.798 -48.584 -23.783 1.00 35.97 113 SER A CA 1
ATOM 812 C C . SER A 1 113 ? -42.293 -47.148 -23.612 1.00 35.97 113 SER A C 1
ATOM 814 O O . SER A 1 113 ? -43.111 -46.856 -22.751 1.00 35.97 113 SER A O 1
ATOM 816 N N . ALA A 1 114 ? -41.819 -46.331 -24.566 1.00 36.09 114 ALA A N 1
ATOM 817 C CA . ALA A 1 114 ? -42.291 -45.006 -24.968 1.00 36.09 114 ALA A CA 1
ATOM 818 C C . ALA A 1 114 ? -42.092 -43.897 -23.914 1.00 36.09 114 ALA A C 1
ATOM 820 O O . ALA A 1 114 ? -42.466 -44.036 -22.765 1.00 36.09 114 ALA A O 1
ATOM 821 N N . THR A 1 115 ? -41.502 -42.740 -24.192 1.00 41.25 115 THR A N 1
ATOM 822 C CA . THR A 1 115 ? -41.192 -42.057 -25.449 1.00 41.25 115 THR A CA 1
ATOM 823 C C . THR A 1 115 ? -40.266 -40.896 -25.082 1.00 41.25 115 THR A C 1
ATOM 825 O O . THR A 1 115 ? -40.402 -40.296 -24.017 1.00 41.25 115 THR A O 1
ATOM 828 N N . VAL A 1 116 ? -39.331 -40.606 -25.981 1.00 41.41 116 VAL A N 1
ATOM 829 C CA . VAL A 1 116 ? -38.652 -39.313 -26.144 1.00 41.41 116 VAL A CA 1
ATOM 830 C C . VAL A 1 116 ? -39.689 -38.172 -26.077 1.00 41.41 116 VAL A C 1
ATOM 832 O O . VAL A 1 116 ? -40.827 -38.360 -26.484 1.00 41.41 116 VAL A O 1
ATOM 835 N N . ASP A 1 117 ? -39.412 -37.030 -25.451 1.00 36.22 117 ASP A N 1
ATOM 836 C CA . ASP A 1 117 ? -38.811 -35.938 -26.204 1.00 36.22 117 ASP A CA 1
ATOM 837 C C . ASP A 1 117 ? -38.096 -34.883 -25.354 1.00 36.22 117 ASP A C 1
ATOM 839 O O . ASP A 1 117 ? -38.448 -34.516 -24.234 1.00 36.22 117 ASP A O 1
ATOM 843 N N . ASN A 1 118 ? -37.047 -34.413 -26.008 1.00 42.72 118 ASN A N 1
ATOM 844 C CA . ASN A 1 118 ? -35.997 -33.500 -25.635 1.00 42.72 118 ASN A CA 1
ATOM 845 C C . ASN A 1 118 ? -36.462 -32.046 -25.840 1.00 42.72 118 ASN A C 1
ATOM 847 O O . ASN A 1 118 ? -36.609 -31.599 -26.975 1.00 42.72 118 ASN A O 1
ATOM 851 N N . MET A 1 119 ? -36.652 -31.284 -24.760 1.00 42.41 119 MET A N 1
ATOM 852 C CA . MET A 1 119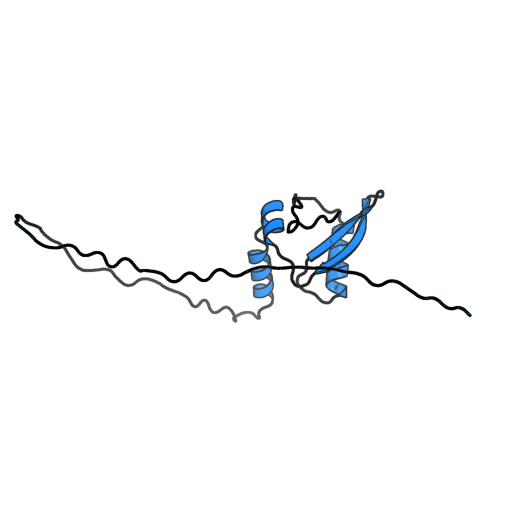 ? -36.859 -29.833 -24.847 1.00 42.41 119 MET A CA 1
ATOM 853 C C . MET A 1 119 ? -35.502 -29.134 -24.988 1.00 42.41 119 MET A C 1
ATOM 855 O O . MET A 1 119 ? -34.917 -28.656 -24.019 1.00 42.41 119 MET A O 1
ATOM 859 N N . SER A 1 120 ? -34.984 -29.109 -26.216 1.00 48.88 120 SER A N 1
ATOM 860 C CA . SER A 1 120 ? -33.865 -28.246 -26.598 1.00 48.88 120 SER A CA 1
ATOM 861 C C . SER A 1 120 ? -34.381 -26.857 -26.959 1.00 48.88 120 SER A C 1
ATOM 863 O O . SER A 1 120 ? -35.216 -26.693 -27.848 1.00 48.88 120 SER A O 1
ATOM 865 N N . ALA A 1 121 ? -33.861 -25.856 -26.255 1.00 46.12 121 ALA A N 1
ATOM 866 C CA . ALA A 1 121 ? -34.081 -24.447 -26.524 1.00 46.12 121 ALA A CA 1
ATOM 867 C C . ALA A 1 121 ? -33.569 -24.067 -27.927 1.00 46.12 121 ALA A C 1
ATOM 869 O O . ALA A 1 121 ? -32.412 -24.311 -28.259 1.00 46.12 121 ALA A O 1
ATOM 870 N N . SER A 1 122 ? -34.437 -23.441 -28.722 1.00 40.03 122 SER A N 1
ATOM 871 C CA . SER A 1 122 ? -34.095 -22.705 -29.949 1.00 40.03 122 SER A CA 1
ATOM 872 C C . SER A 1 122 ? -34.311 -21.217 -29.639 1.00 40.03 122 SER A C 1
ATOM 874 O O . SER A 1 122 ? -35.390 -20.841 -29.195 1.00 40.03 122 SER A O 1
ATOM 876 N N . SER A 1 123 ? -33.240 -20.429 -29.522 1.00 47.69 123 SER A N 1
ATOM 877 C CA . SER A 1 123 ? -32.631 -19.581 -30.565 1.00 47.69 123 SER A CA 1
ATOM 878 C C . SER A 1 123 ? -33.283 -18.202 -30.699 1.00 47.69 123 SER A C 1
ATOM 880 O O . SER A 1 123 ? -34.398 -18.091 -31.188 1.00 47.69 123 SER A O 1
ATOM 882 N N . SER A 1 124 ? -32.511 -17.150 -30.412 1.00 43.25 124 SER A N 1
ATOM 883 C CA . SER A 1 124 ? -32.452 -15.973 -31.290 1.00 43.25 124 SER A CA 1
ATOM 884 C C . SER A 1 124 ? -31.181 -15.161 -31.024 1.00 43.25 124 SER A C 1
ATOM 886 O O . SER A 1 124 ? -31.049 -14.463 -30.021 1.00 43.25 124 SER A O 1
ATOM 888 N N . SER A 1 125 ? -30.254 -15.304 -31.961 1.00 47.94 125 SER A N 1
ATOM 889 C CA . SER A 1 125 ? -29.116 -14.449 -32.278 1.00 47.94 125 SER A CA 1
ATOM 890 C C . SER A 1 125 ? -29.559 -13.068 -32.770 1.00 47.94 125 SER A C 1
ATOM 892 O O . SER A 1 125 ? -30.458 -13.005 -33.608 1.00 47.94 125 SER A O 1
ATOM 894 N N . VAL A 1 126 ? -28.858 -12.006 -32.362 1.00 50.34 126 VAL A N 1
ATOM 895 C CA . VAL A 1 126 ? -28.694 -10.782 -33.166 1.00 50.34 126 VAL A CA 1
ATOM 896 C C . VAL A 1 126 ? -27.265 -10.249 -32.996 1.00 50.34 126 VAL A C 1
ATOM 898 O O . VAL A 1 126 ? -26.892 -9.738 -31.945 1.00 50.34 126 VAL A O 1
ATOM 901 N N . ASP A 1 127 ? -26.469 -10.440 -34.046 1.00 42.59 127 ASP A N 1
ATOM 902 C CA . ASP A 1 127 ? -25.224 -9.732 -34.362 1.00 42.59 127 ASP A CA 1
ATOM 903 C C . ASP A 1 127 ? -25.549 -8.313 -34.849 1.00 42.59 127 ASP A C 1
ATOM 905 O O . ASP A 1 127 ? -26.519 -8.159 -35.595 1.00 42.59 127 ASP A O 1
ATOM 909 N N . SER A 1 128 ? -24.731 -7.308 -34.509 1.00 45.25 128 SER A N 1
ATOM 910 C CA . SER A 1 128 ? -24.520 -6.100 -35.336 1.00 45.25 128 SER A CA 1
ATOM 911 C C . SER A 1 128 ? -23.365 -5.226 -34.823 1.00 45.25 128 SER A C 1
ATOM 913 O O . SER A 1 128 ? -23.484 -4.573 -33.791 1.00 45.25 128 SER A O 1
ATOM 915 N N . ASP A 1 129 ? -22.293 -5.182 -35.609 1.00 39.41 129 ASP A N 1
ATOM 916 C CA . ASP A 1 129 ? -21.351 -4.071 -35.854 1.00 39.41 129 ASP A CA 1
ATOM 917 C C . ASP A 1 129 ? -20.650 -4.418 -37.198 1.00 39.41 129 ASP A C 1
ATOM 919 O O . ASP A 1 129 ? -20.737 -5.590 -37.593 1.00 39.41 129 ASP A O 1
ATOM 923 N N . PRO A 1 130 ? -19.904 -3.546 -37.914 1.00 58.12 130 PRO A N 1
ATOM 924 C CA . PRO A 1 130 ? -19.615 -2.111 -37.737 1.00 58.12 130 PRO A CA 1
ATOM 925 C C . PRO A 1 130 ? -19.738 -1.298 -39.060 1.00 58.12 130 PRO A C 1
ATOM 927 O O . PRO A 1 130 ? -19.992 -1.878 -40.107 1.00 58.12 130 PRO A O 1
ATOM 930 N N . GLU A 1 131 ? -19.475 0.022 -39.064 1.00 37.91 131 GLU A N 1
ATOM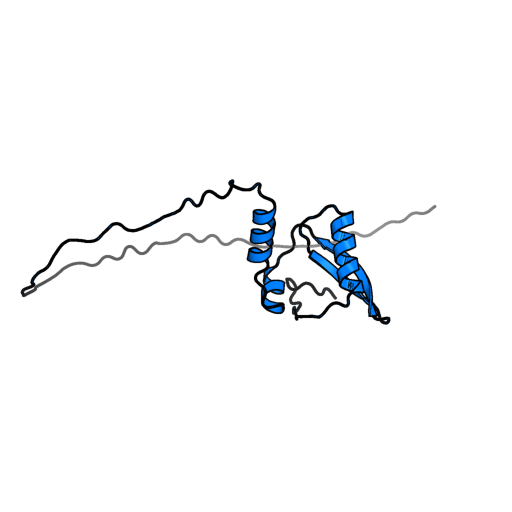 931 C CA . GLU A 1 131 ? -18.662 0.651 -40.135 1.00 37.91 131 GLU A CA 1
ATOM 932 C C . GLU A 1 131 ? -18.213 2.103 -39.856 1.00 37.91 131 GLU A C 1
ATOM 934 O O . GLU A 1 131 ? -18.963 2.987 -39.447 1.00 37.91 131 GLU A O 1
ATOM 939 N N . THR A 1 132 ? -16.928 2.307 -40.135 1.00 39.97 132 THR A N 1
ATOM 940 C CA . THR A 1 132 ? -16.125 3.533 -40.250 1.00 39.97 132 THR A CA 1
ATOM 941 C C . THR A 1 132 ? -16.336 4.251 -41.590 1.00 39.97 132 THR A C 1
ATOM 943 O O . THR A 1 132 ? -16.623 3.568 -42.562 1.00 39.97 132 THR A O 1
ATOM 946 N N . THR A 1 133 ? -16.039 5.559 -41.705 1.00 37.44 133 THR A N 1
ATOM 947 C CA . THR A 1 133 ? -15.233 6.152 -42.812 1.00 37.44 133 THR A CA 1
ATOM 948 C C . THR A 1 133 ? -14.861 7.621 -42.526 1.00 37.44 133 THR A C 1
ATOM 950 O O . THR A 1 133 ? -15.666 8.416 -42.051 1.00 37.44 133 THR A O 1
ATOM 953 N N . GLU A 1 134 ? -13.605 7.943 -42.836 1.00 47.59 134 GLU A N 1
ATOM 954 C CA . GLU A 1 134 ? -12.884 9.217 -42.737 1.00 47.59 134 GLU A CA 1
ATOM 955 C C . GLU A 1 134 ? -13.181 10.208 -43.890 1.00 47.59 134 GLU A C 1
ATOM 957 O O . GLU A 1 134 ? -13.529 9.773 -44.987 1.00 47.59 134 GLU A O 1
ATOM 962 N N . ARG A 1 135 ? -12.912 11.517 -43.696 1.00 41.31 135 ARG A N 1
ATOM 963 C CA . ARG A 1 135 ? -11.929 12.335 -44.470 1.00 41.31 135 ARG A CA 1
ATOM 964 C C . ARG A 1 135 ? -12.102 13.859 -44.294 1.00 41.31 135 ARG A C 1
ATOM 966 O O . ARG A 1 135 ? -13.138 14.421 -44.617 1.00 41.31 135 ARG A O 1
ATOM 973 N N . GLU A 1 136 ? -11.010 14.473 -43.823 1.00 41.94 136 GLU A N 1
ATOM 974 C CA . GLU A 1 136 ? -10.277 15.621 -44.398 1.00 41.94 136 GLU A CA 1
ATOM 975 C C . GLU A 1 136 ? -11.010 16.940 -44.729 1.00 41.94 136 GLU A C 1
ATOM 977 O O . GLU A 1 136 ? -11.858 16.979 -45.609 1.00 41.94 136 GLU A O 1
ATOM 982 N N . LEU A 1 137 ? -10.551 18.060 -44.139 1.00 38.69 137 LEU A N 1
ATOM 983 C CA . LEU A 1 137 ? -10.366 19.331 -44.862 1.00 38.69 137 LEU A CA 1
ATOM 984 C C . LEU A 1 137 ? -9.423 20.294 -44.111 1.00 38.69 137 LEU A C 1
ATOM 986 O O . LEU A 1 137 ? -9.637 20.688 -42.967 1.00 38.69 137 LEU A O 1
ATOM 990 N N . LEU A 1 138 ? -8.353 20.642 -44.820 1.00 40.12 138 LEU A N 1
ATOM 991 C CA . LEU A 1 138 ? -7.259 21.552 -44.498 1.00 40.12 138 LEU A CA 1
ATOM 992 C C . LEU A 1 138 ? -7.676 23.036 -44.689 1.00 40.12 138 LEU A C 1
ATOM 994 O O . LEU A 1 138 ? -8.607 23.329 -45.435 1.00 40.12 138 LEU A O 1
ATOM 998 N N . THR A 1 139 ? -6.849 23.954 -44.165 1.00 40.66 139 THR A N 1
ATOM 999 C CA . THR A 1 139 ? -6.667 25.393 -44.517 1.00 40.66 139 THR A CA 1
ATOM 1000 C C . THR A 1 139 ? -7.323 26.467 -43.620 1.00 40.66 139 THR A C 1
ATOM 1002 O O . THR A 1 139 ? -8.519 26.708 -43.690 1.00 40.66 139 THR A O 1
ATOM 1005 N N . LYS A 1 140 ? -6.516 27.202 -42.824 1.00 38.94 140 LYS A N 1
ATOM 1006 C CA . LYS A 1 140 ? -5.972 28.561 -43.117 1.00 38.94 140 LYS A CA 1
ATOM 1007 C C . LYS A 1 140 ? -5.483 29.292 -41.844 1.00 38.94 140 LYS A C 1
ATOM 1009 O O . LYS A 1 140 ? -6.231 29.453 -40.890 1.00 38.94 140 LYS A O 1
ATOM 1014 N N . LEU A 1 141 ? -4.241 29.791 -41.893 1.00 42.75 141 LEU A N 1
ATOM 1015 C CA . LEU A 1 141 ? -3.733 30.943 -41.115 1.00 42.75 141 LEU A CA 1
ATOM 1016 C C . LEU A 1 141 ? -4.497 32.231 -41.522 1.00 42.75 141 LEU A C 1
ATOM 1018 O O . LEU A 1 141 ? -5.043 32.254 -42.631 1.00 42.75 141 LEU A O 1
ATOM 1022 N N . PRO A 1 142 ? -4.567 33.288 -40.684 1.00 55.84 142 PRO A N 1
ATOM 1023 C CA . PRO A 1 142 ? -3.497 34.300 -40.502 1.00 55.84 142 PRO A CA 1
ATOM 1024 C C . PRO A 1 142 ? -3.260 34.599 -38.995 1.00 55.84 142 PRO A C 1
ATOM 1026 O O . PRO A 1 142 ? -4.060 34.194 -38.166 1.00 55.84 142 PRO A O 1
ATOM 1029 N N . GLY A 1 143 ? -2.180 35.201 -38.492 1.00 53.62 143 GLY A N 1
ATOM 1030 C CA . GLY A 1 143 ? -1.364 36.302 -38.992 1.00 53.62 143 GLY A CA 1
ATOM 1031 C C . GLY A 1 143 ? -1.688 37.581 -38.203 1.00 53.62 143 GLY A C 1
ATOM 1032 O O . GLY A 1 143 ? -2.566 38.317 -38.636 1.00 53.62 143 GLY A O 1
ATOM 1033 N N . SER A 1 144 ? -0.992 37.812 -37.080 1.00 50.91 144 SER A N 1
ATOM 1034 C CA . SER A 1 144 ? -0.578 39.119 -36.515 1.00 50.91 144 SER A CA 1
ATOM 1035 C C . SER A 1 144 ? 0.178 38.906 -35.207 1.00 50.91 144 SER A C 1
ATOM 1037 O O . SER A 1 144 ? -0.422 38.255 -34.321 1.00 50.91 144 SER A O 1
#

Foldseek 3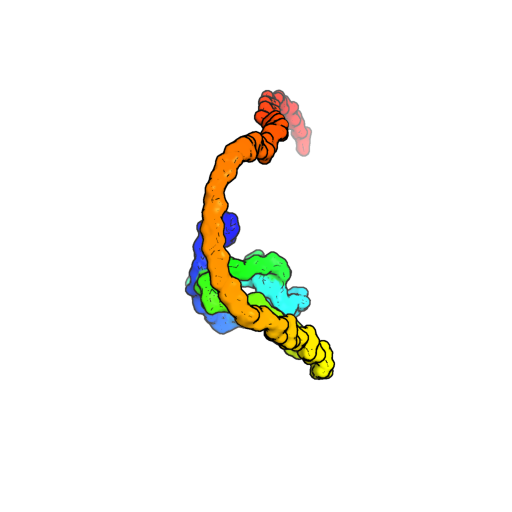Di:
DDQDVVVVHAAADDDQDPQRVVVVVVVCVVVVHPDWDWDWDADPVRHTDTDDTGNDDDCPRVCVRVVDDVVVVVVVVVVVPDDPPPPPPPDPPDDDDDDDDDDDDDDDDDDDDDDDDDPDDDDDDDDDDDDDDDDDDDDDDDDD

Secondary structure (DSSP, 8-state):
----GGGT------PPPHHHHHHHHHHHHHHT-SS-EEEEEEPTTS-EEEEEEETT---HHHHHHHT--HHHHHHHHHHHTSPTT-----------------------------------------------------------

InterPro domains:
  IPR013651 ATP-grasp fold, RimK-type [PF08443] (2-77)

pLDDT: mean 73.61, std 24.78, range [30.91, 98.25]

Radius of gyration: 32.0 Å; chains: 1; bounding box: 64×96×68 Å

Sequence (144 aa):
MRSNCSLGGIGMMCSLSEQGKQLAIQVSNILGMDGCGIDLLMKDDCSFYVCEANANVGFIAFDKACNLDVAGIIADYAASLLPPGRLTRRMSLLSVVSTASETSEPELGPPASATVDNMSASSSSVDSDPETTERELLTKLPGS